Protein AF-A0A2T1DV42-F1 (afdb_monomer)

Secondary structure (DSSP, 8-state):
----------HHHHHHHHHTT-TTSHHHHHHHHHHHHHHHHHT--TTS-HHHHHHHHHHHHHHHHHTT-----TTS------

pLDDT: mean 84.93, std 16.83, range [36.75, 98.12]

Mean predicted aligned error: 9.25 Å

Foldseek 3Di:
DDDDPDPPDDPVNVVCVVACPPCVHPNVVVVVVVVVVVCVLLVHDPPDPPVVVVVVVVVVLVVCVVVVHDPDDSPDPPPPDD

Solvent-accessible surface area (backbone atoms only — not comparable to full-atom values): 5267 Å² total; per-residue (Å²): 135,83,83,78,78,76,76,83,74,48,76,63,56,52,50,46,74,71,25,54,85,34,80,87,32,69,59,27,51,50,48,56,54,48,52,55,52,51,31,56,75,72,71,49,60,92,87,51,65,61,68,58,54,51,50,53,51,51,52,55,50,53,53,36,51,75,72,70,44,86,88,71,58,98,78,55,80,80,87,83,80,130

Organism: NCBI:txid2107698

Sequence (82 aa):
MIQTETIKQSGITKLYNAYFHEPTSQLFKLHAKLDALVLQAYGFNPNNDLLEKLLTLNLELAEKEKRGEPVVSPWAPNDSNQ

Radius of gyration: 19.78 Å; Cα contacts (8 Å, |Δi|>4): 29; chains: 1; bounding box: 46×50×42 Å

Structure (mmCIF, N/CA/C/O backbone):
data_AF-A0A2T1DV42-F1
#
_entry.id   AF-A0A2T1DV42-F1
#
loop_
_atom_site.group_PDB
_atom_site.id
_atom_site.type_symbol
_atom_site.label_atom_id
_atom_site.label_alt_id
_atom_site.label_comp_id
_atom_site.label_asym_id
_atom_site.label_entity_id
_atom_site.label_seq_id
_atom_site.pdbx_PDB_ins_code
_atom_site.Cartn_x
_atom_site.Cartn_y
_atom_site.Cartn_z
_atom_site.occupancy
_atom_site.B_iso_or_equiv
_atom_site.auth_seq_id
_atom_site.auth_comp_id
_atom_site.auth_asym_id
_atom_site.auth_atom_id
_atom_site.pdbx_PDB_model_num
ATOM 1 N N . MET A 1 1 ? 30.026 28.189 0.494 1.00 41.16 1 MET A N 1
ATOM 2 C CA . MET A 1 1 ? 30.150 26.756 0.155 1.00 41.16 1 MET A CA 1
ATOM 3 C C . MET A 1 1 ? 29.042 26.021 0.884 1.00 41.16 1 MET A C 1
ATOM 5 O O . MET A 1 1 ? 29.051 26.040 2.106 1.00 41.16 1 MET A O 1
ATOM 9 N N . ILE A 1 2 ? 28.058 25.471 0.174 1.00 48.91 2 ILE A N 1
ATOM 10 C CA . ILE A 1 2 ? 27.036 24.617 0.794 1.00 48.91 2 ILE A CA 1
ATOM 11 C C . ILE A 1 2 ? 27.598 23.198 0.753 1.00 48.91 2 ILE A C 1
ATOM 13 O O . ILE A 1 2 ? 27.899 22.693 -0.326 1.00 48.91 2 ILE A O 1
ATOM 17 N N . GLN A 1 3 ? 27.813 22.595 1.922 1.00 51.47 3 GLN A N 1
ATOM 18 C CA . GLN A 1 3 ? 28.158 21.181 2.017 1.00 51.47 3 GLN A CA 1
ATOM 19 C C . GLN A 1 3 ? 26.914 20.381 1.628 1.00 51.47 3 GLN A C 1
ATOM 21 O O . GLN A 1 3 ? 25.924 20.379 2.353 1.00 51.47 3 GLN A O 1
ATOM 26 N N . THR A 1 4 ? 26.932 19.747 0.461 1.00 49.50 4 THR A N 1
ATOM 27 C CA . THR A 1 4 ? 25.932 18.738 0.118 1.00 49.50 4 THR A CA 1
ATOM 28 C C . THR A 1 4 ? 26.272 17.475 0.898 1.00 49.50 4 THR A C 1
ATOM 30 O O . THR A 1 4 ? 27.2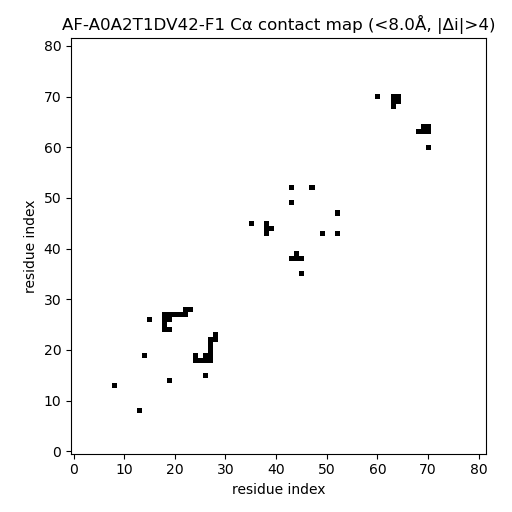49 16.799 0.574 1.00 49.50 4 THR A O 1
ATOM 33 N N . GLU A 1 5 ? 25.505 17.167 1.942 1.00 59.28 5 GLU A N 1
ATOM 34 C CA . GLU A 1 5 ? 25.596 15.872 2.611 1.00 59.28 5 GLU A CA 1
ATOM 35 C C . GLU A 1 5 ? 25.219 14.769 1.618 1.00 59.28 5 GLU A C 1
ATOM 37 O O . GLU A 1 5 ? 24.099 14.699 1.109 1.00 59.28 5 GLU A O 1
ATOM 42 N N . THR A 1 6 ? 26.176 13.898 1.313 1.00 61.97 6 THR A N 1
ATOM 43 C CA . THR A 1 6 ? 25.932 12.713 0.498 1.00 61.97 6 THR A CA 1
ATOM 44 C C . THR A 1 6 ? 25.051 11.759 1.300 1.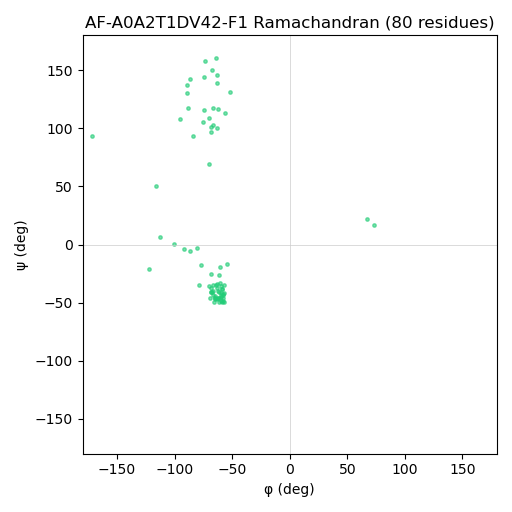00 61.97 6 THR A C 1
ATOM 46 O O . THR A 1 6 ? 25.542 11.048 2.178 1.00 61.97 6 THR A O 1
ATOM 49 N N . ILE A 1 7 ? 23.746 11.727 1.013 1.00 69.88 7 ILE A N 1
ATOM 50 C CA . ILE A 1 7 ? 22.830 10.745 1.606 1.00 69.88 7 ILE A CA 1
ATOM 51 C C . ILE A 1 7 ? 23.381 9.351 1.287 1.00 69.88 7 ILE A C 1
ATOM 53 O O . ILE A 1 7 ? 23.439 8.938 0.126 1.00 69.88 7 ILE A O 1
ATOM 57 N N . LYS A 1 8 ? 23.825 8.622 2.316 1.00 68.31 8 LYS A N 1
ATOM 58 C CA . LYS A 1 8 ? 24.378 7.273 2.168 1.00 68.31 8 LYS A CA 1
ATOM 59 C C . LYS A 1 8 ? 23.288 6.347 1.629 1.00 68.31 8 LYS A C 1
ATOM 61 O O . LYS A 1 8 ? 22.430 5.879 2.371 1.00 68.31 8 LYS A O 1
ATOM 66 N N . GLN A 1 9 ? 23.322 6.067 0.329 1.00 69.25 9 GLN A N 1
ATOM 67 C CA . GLN A 1 9 ? 22.353 5.169 -0.289 1.00 69.25 9 GLN A CA 1
ATOM 68 C C . GLN A 1 9 ? 22.650 3.715 0.078 1.00 69.25 9 GLN A C 1
ATOM 70 O O . GLN A 1 9 ? 23.677 3.150 -0.311 1.00 69.25 9 GLN A O 1
ATOM 75 N N . SER A 1 10 ? 21.708 3.109 0.800 1.00 84.88 10 SER A N 1
ATOM 76 C CA . SER A 1 10 ? 21.675 1.667 1.033 1.00 84.88 10 SER A CA 1
ATOM 77 C C . SER A 1 10 ? 21.460 0.903 -0.283 1.00 84.88 10 SER A C 1
ATOM 79 O O . SER A 1 10 ? 20.963 1.463 -1.266 1.00 84.88 10 SER A O 1
ATOM 81 N N . GLY A 1 11 ? 21.800 -0.391 -0.307 1.00 90.00 11 GLY A N 1
ATOM 82 C CA . GLY A 1 11 ? 21.560 -1.245 -1.478 1.00 90.00 11 GLY A CA 1
ATOM 83 C C . GLY A 1 11 ? 20.086 -1.280 -1.902 1.00 90.00 11 GLY A C 1
ATOM 84 O O . GLY A 1 11 ? 19.793 -1.263 -3.094 1.00 90.00 11 GLY A O 1
ATOM 85 N N . ILE A 1 12 ? 19.162 -1.220 -0.937 1.00 91.56 12 ILE A N 1
ATOM 86 C CA . ILE A 1 12 ? 17.715 -1.176 -1.191 1.00 91.56 12 ILE A CA 1
ATOM 87 C C . ILE A 1 12 ? 17.324 0.160 -1.825 1.00 91.56 12 ILE A C 1
ATOM 89 O O . ILE A 1 12 ? 16.625 0.174 -2.832 1.00 91.56 12 ILE A O 1
ATOM 93 N N . THR A 1 13 ? 17.821 1.282 -1.296 1.00 92.69 13 THR A N 1
ATOM 94 C CA . THR A 1 13 ? 17.536 2.610 -1.862 1.00 92.69 13 THR A CA 1
ATOM 95 C C . THR A 1 13 ? 17.958 2.684 -3.331 1.00 92.69 13 THR A C 1
ATOM 97 O O . THR A 1 13 ? 17.209 3.186 -4.162 1.00 92.69 13 THR A O 1
ATOM 100 N N . LYS A 1 14 ? 19.127 2.126 -3.678 1.00 91.88 14 LYS A N 1
ATOM 101 C CA . LYS A 1 14 ? 19.590 2.065 -5.074 1.00 91.88 14 LYS A CA 1
ATOM 102 C C . LYS A 1 14 ? 18.686 1.198 -5.949 1.00 91.88 14 LYS A C 1
ATOM 104 O O . LYS A 1 14 ? 18.353 1.608 -7.055 1.00 91.88 14 LYS A O 1
ATOM 109 N N . LEU A 1 15 ? 18.282 0.027 -5.450 1.00 93.62 15 LEU A N 1
ATOM 110 C CA . LEU A 1 15 ? 17.389 -0.891 -6.158 1.00 93.62 15 LEU A CA 1
ATOM 111 C C . LEU A 1 15 ? 16.044 -0.225 -6.488 1.00 93.62 15 LEU A C 1
ATOM 113 O O . LEU A 1 15 ? 15.606 -0.261 -7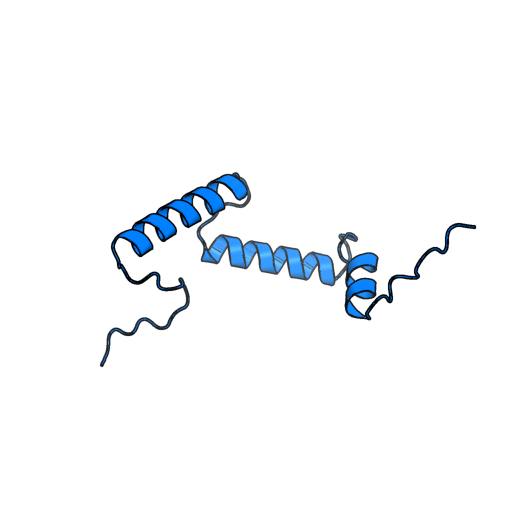.634 1.00 93.62 15 LEU A O 1
ATOM 117 N N . TYR A 1 16 ? 15.409 0.414 -5.505 1.00 95.00 16 TYR A N 1
ATOM 118 C CA . TYR A 1 16 ? 14.123 1.078 -5.716 1.00 95.00 16 TYR A CA 1
ATOM 119 C C . TYR A 1 16 ? 14.242 2.251 -6.687 1.00 95.00 16 TYR A C 1
ATOM 121 O O . TYR A 1 16 ? 13.476 2.317 -7.644 1.00 95.00 16 TYR A O 1
ATOM 129 N N . ASN A 1 17 ? 15.247 3.111 -6.519 1.00 93.88 17 ASN A N 1
ATOM 130 C CA . ASN A 1 17 ? 15.444 4.251 -7.415 1.00 93.88 17 ASN A CA 1
ATOM 131 C C . ASN A 1 17 ? 15.670 3.823 -8.875 1.00 93.88 17 ASN A C 1
ATOM 133 O O . ASN A 1 17 ? 15.220 4.512 -9.784 1.00 93.88 17 ASN A O 1
ATOM 137 N N . ALA A 1 18 ? 16.360 2.701 -9.103 1.00 94.19 18 ALA A N 1
ATOM 138 C CA . ALA A 1 18 ? 16.676 2.224 -10.448 1.00 94.19 18 ALA A CA 1
ATOM 139 C C . ALA A 1 18 ? 15.505 1.511 -11.142 1.00 94.19 18 ALA A C 1
ATOM 141 O O . ALA A 1 18 ? 15.383 1.599 -12.360 1.00 94.19 18 ALA A O 1
ATOM 142 N N . TYR A 1 19 ? 14.668 0.783 -10.396 1.00 96.88 19 TYR A N 1
ATOM 143 C CA . TYR A 1 19 ? 13.728 -0.169 -11.001 1.00 96.88 19 TYR A CA 1
ATOM 144 C C . TYR A 1 19 ? 12.258 0.086 -10.666 1.00 96.88 19 TYR A C 1
ATOM 146 O O . TYR A 1 19 ? 11.393 -0.378 -11.405 1.00 96.88 19 TYR A O 1
ATOM 154 N N . PHE A 1 20 ? 11.937 0.8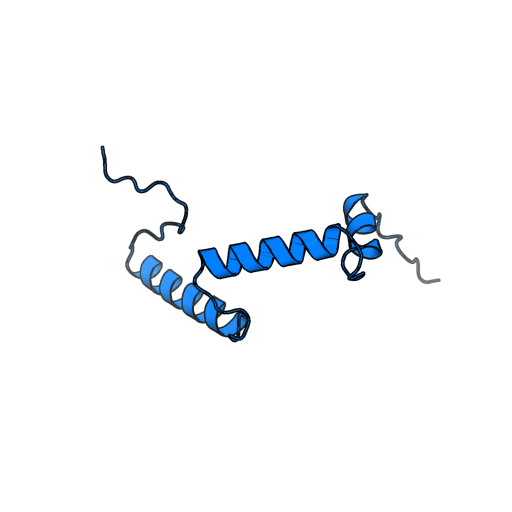06 -9.589 1.00 95.50 20 PHE A N 1
ATOM 155 C CA . PHE A 1 20 ? 10.548 0.945 -9.140 1.00 95.50 20 PHE A CA 1
ATOM 156 C C . PHE A 1 20 ? 9.681 1.766 -10.099 1.00 95.50 20 PHE A C 1
ATOM 158 O O . PHE A 1 20 ? 8.480 1.559 -10.139 1.00 95.50 20 PHE A O 1
ATOM 165 N N . HIS A 1 21 ? 10.261 2.660 -10.898 1.00 95.12 21 HIS A N 1
ATOM 166 C CA . HIS A 1 21 ? 9.515 3.450 -11.886 1.00 95.12 21 HIS A CA 1
ATOM 167 C C . HIS A 1 21 ? 9.632 2.911 -13.318 1.00 95.12 21 HIS A C 1
ATOM 169 O O 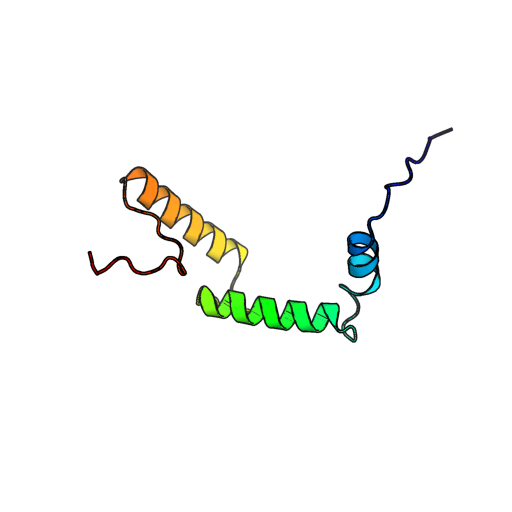. HIS A 1 21 ? 9.058 3.495 -14.229 1.00 95.12 21 HIS A O 1
ATOM 175 N N . GLU A 1 22 ? 10.363 1.811 -13.520 1.00 97.06 22 GLU A N 1
ATOM 176 C CA . GLU A 1 22 ? 10.575 1.193 -14.829 1.00 97.06 22 GLU A CA 1
ATOM 177 C C . GLU A 1 22 ? 9.553 0.060 -15.038 1.00 97.06 22 GLU A C 1
ATOM 179 O O . GLU A 1 22 ? 9.700 -0.999 -14.414 1.00 97.06 22 GLU A O 1
ATOM 184 N N . PRO A 1 23 ? 8.534 0.224 -15.909 1.00 95.31 23 PRO A N 1
ATOM 185 C CA . PRO A 1 23 ? 7.445 -0.746 -16.045 1.00 95.31 23 PRO A CA 1
ATOM 186 C C . PRO A 1 23 ? 7.907 -2.134 -16.495 1.00 95.31 23 PRO A C 1
ATOM 188 O O . PRO A 1 23 ? 7.261 -3.150 -16.216 1.00 95.31 23 PRO A O 1
ATOM 191 N N . THR A 1 24 ? 9.033 -2.203 -17.210 1.00 96.62 24 THR A N 1
ATOM 192 C CA . THR A 1 24 ? 9.587 -3.478 -17.666 1.00 96.62 24 THR A CA 1
ATOM 193 C C . THR A 1 24 ? 10.310 -4.245 -16.558 1.00 96.62 24 THR A C 1
ATOM 195 O O . THR A 1 24 ? 10.473 -5.467 -16.684 1.00 96.62 24 THR A O 1
ATOM 198 N N . SER A 1 25 ? 10.677 -3.577 -15.459 1.00 97.75 25 SER A N 1
ATOM 199 C CA . SER A 1 25 ? 11.448 -4.165 -14.369 1.00 97.75 25 SER A CA 1
ATOM 200 C C . SER A 1 25 ? 10.662 -5.238 -13.614 1.00 97.75 25 SER A C 1
ATOM 202 O O . SER A 1 25 ? 9.434 -5.206 -13.491 1.00 97.75 25 SER A O 1
ATOM 204 N N . GLN A 1 26 ? 11.387 -6.213 -13.065 1.00 97.19 26 GLN A N 1
ATOM 205 C CA . GLN A 1 26 ? 10.778 -7.240 -12.224 1.00 97.19 26 GLN A CA 1
ATOM 206 C C . GLN A 1 26 ? 10.245 -6.655 -10.909 1.00 97.19 26 GLN A C 1
ATOM 208 O O . GLN A 1 26 ? 9.208 -7.104 -10.427 1.00 97.19 26 GLN A O 1
ATOM 213 N N . LEU A 1 27 ? 10.922 -5.642 -10.354 1.00 96.88 27 LEU A N 1
ATOM 214 C CA . LEU A 1 27 ? 10.513 -4.987 -9.112 1.00 96.88 27 LEU A CA 1
ATOM 215 C C . LEU A 1 27 ? 9.132 -4.338 -9.266 1.00 96.88 27 LEU A C 1
ATOM 217 O O . LEU A 1 27 ? 8.249 -4.609 -8.458 1.00 96.88 27 LEU A O 1
ATOM 221 N N . PHE A 1 28 ? 8.927 -3.558 -10.330 1.00 97.75 28 PHE A N 1
ATOM 222 C CA . PHE A 1 28 ? 7.647 -2.910 -10.618 1.00 97.75 28 PHE A CA 1
ATOM 223 C C . PHE A 1 28 ? 6.508 -3.931 -10.750 1.00 97.75 28 PHE A C 1
ATOM 225 O O . PHE A 1 28 ? 5.469 -3.810 -10.106 1.00 97.75 28 PHE A O 1
ATOM 232 N N . LYS A 1 29 ? 6.727 -4.996 -11.532 1.00 98.06 29 LYS A N 1
ATOM 233 C CA . LYS A 1 29 ? 5.723 -6.049 -11.764 1.00 98.06 29 LYS A CA 1
ATOM 234 C C . LYS A 1 29 ? 5.355 -6.809 -10.488 1.00 98.06 29 LYS A C 1
ATOM 236 O O . LYS A 1 29 ? 4.196 -7.178 -10.308 1.00 98.06 29 LYS A O 1
ATOM 241 N N . LEU A 1 30 ? 6.330 -7.062 -9.612 1.00 98.12 30 LEU A N 1
ATOM 242 C CA . LEU A 1 30 ? 6.086 -7.717 -8.327 1.00 98.12 30 LEU A CA 1
ATOM 243 C C . LEU A 1 30 ? 5.273 -6.828 -7.383 1.00 98.12 30 LEU A C 1
ATOM 245 O O . LEU A 1 30 ? 4.356 -7.341 -6.745 1.00 98.12 30 LEU A O 1
ATOM 249 N N . HIS A 1 31 ? 5.555 -5.523 -7.338 1.00 97.31 31 HIS A N 1
ATOM 250 C CA . HIS A 1 31 ? 4.754 -4.566 -6.566 1.00 97.31 31 HIS A CA 1
ATOM 251 C C . HIS A 1 31 ? 3.316 -4.489 -7.077 1.00 97.31 31 HIS A C 1
ATOM 253 O O . HIS A 1 31 ? 2.399 -4.673 -6.291 1.00 97.31 31 HIS A O 1
ATOM 259 N N . ALA A 1 32 ? 3.102 -4.397 -8.393 1.00 96.50 32 ALA A N 1
ATOM 260 C CA . ALA A 1 32 ? 1.749 -4.409 -8.957 1.00 96.50 32 ALA A CA 1
ATOM 261 C C . ALA A 1 32 ? 0.960 -5.688 -8.599 1.00 96.50 32 ALA A C 1
ATOM 263 O O . ALA A 1 32 ? -0.239 -5.639 -8.322 1.00 96.50 32 ALA A O 1
ATOM 264 N N . LYS A 1 33 ? 1.630 -6.851 -8.573 1.00 97.75 33 LYS A N 1
ATOM 265 C CA . LYS A 1 33 ? 1.011 -8.110 -8.132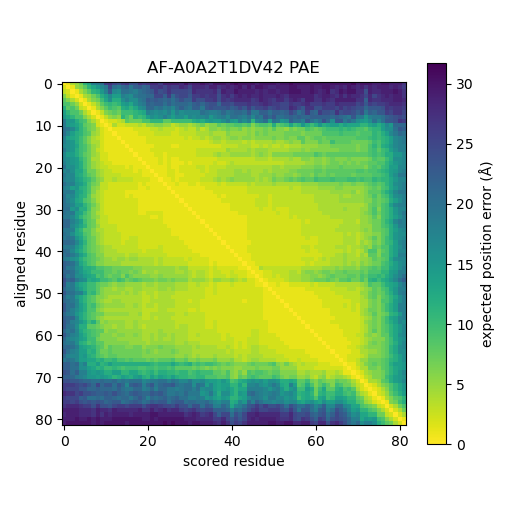 1.00 97.75 33 LYS A CA 1
ATOM 266 C C . LYS A 1 33 ? 0.677 -8.088 -6.639 1.00 97.75 33 LYS A C 1
ATOM 268 O O . LYS A 1 33 ? -0.373 -8.595 -6.251 1.00 97.75 33 LYS A O 1
ATOM 273 N N . LEU A 1 34 ? 1.569 -7.542 -5.815 1.00 97.12 34 LEU A N 1
ATOM 274 C CA . LEU A 1 34 ? 1.350 -7.401 -4.380 1.00 97.12 34 LEU A CA 1
ATOM 275 C C . LEU A 1 34 ? 0.168 -6.467 -4.096 1.00 97.12 34 LEU A C 1
ATOM 277 O O . LEU A 1 34 ? -0.723 -6.855 -3.348 1.00 97.12 34 LEU A O 1
ATOM 281 N N . ASP A 1 35 ? 0.110 -5.309 -4.751 1.00 95.56 35 ASP A N 1
ATOM 282 C CA . ASP A 1 35 ? -0.971 -4.333 -4.591 1.00 95.56 35 ASP A CA 1
ATOM 283 C C . ASP A 1 35 ? -2.335 -4.953 -4.914 1.00 95.56 35 ASP A C 1
ATOM 285 O O . ASP A 1 35 ? -3.285 -4.804 -4.148 1.00 95.56 35 ASP A O 1
ATOM 289 N N . ALA A 1 36 ? -2.429 -5.733 -5.996 1.00 96.00 36 ALA A N 1
ATOM 290 C CA . ALA A 1 36 ? -3.660 -6.438 -6.352 1.00 96.00 36 ALA A CA 1
ATOM 291 C C . ALA A 1 36 ? -4.106 -7.441 -5.271 1.00 96.00 36 ALA A C 1
ATOM 293 O O . ALA A 1 36 ? -5.295 -7.524 -4.960 1.00 96.00 36 ALA A O 1
ATOM 294 N N . LEU A 1 37 ? -3.164 -8.182 -4.677 1.00 96.00 37 LEU A N 1
ATOM 295 C CA . LEU A 1 37 ? -3.453 -9.125 -3.590 1.00 96.00 37 LEU A CA 1
ATOM 296 C C . LEU A 1 37 ? -3.870 -8.404 -2.302 1.00 96.00 37 LEU A C 1
ATOM 298 O O . LEU A 1 37 ? -4.770 -8.870 -1.607 1.00 96.00 37 LEU A O 1
ATOM 302 N N . VAL A 1 38 ? -3.255 -7.259 -1.996 1.00 93.69 38 VAL A N 1
ATOM 303 C CA . VAL A 1 38 ? -3.623 -6.431 -0.838 1.00 93.69 38 VAL A CA 1
ATOM 304 C C . VAL A 1 38 ? -5.031 -5.871 -1.019 1.00 93.69 38 VAL A C 1
ATOM 306 O O . VAL A 1 38 ? -5.868 -6.040 -0.137 1.00 93.69 38 VAL A O 1
ATOM 309 N N . LEU A 1 39 ? -5.339 -5.281 -2.177 1.00 94.44 39 LEU A N 1
ATOM 310 C CA . LEU A 1 39 ? -6.687 -4.786 -2.466 1.00 94.44 39 LEU A CA 1
ATOM 311 C C . LEU A 1 39 ? -7.728 -5.905 -2.356 1.00 94.44 39 LEU A C 1
ATOM 313 O O . LEU A 1 39 ? -8.769 -5.706 -1.735 1.00 94.44 39 LEU A O 1
ATOM 317 N N . GLN A 1 40 ? -7.423 -7.101 -2.869 1.00 92.94 40 GLN A N 1
ATOM 318 C CA . GLN A 1 40 ? -8.293 -8.267 -2.725 1.00 92.94 40 GLN A CA 1
ATOM 319 C C . GLN A 1 40 ? -8.522 -8.648 -1.255 1.00 92.94 40 GLN A C 1
ATOM 321 O O . GLN A 1 40 ? -9.664 -8.889 -0.870 1.00 92.94 40 GLN A O 1
ATOM 326 N N . ALA A 1 41 ? -7.469 -8.688 -0.434 1.00 90.50 41 ALA A N 1
ATOM 327 C CA . ALA A 1 41 ? -7.566 -9.048 0.981 1.00 90.50 41 ALA A CA 1
ATOM 328 C C . ALA A 1 41 ? -8.428 -8.060 1.786 1.00 90.50 41 ALA A C 1
ATOM 330 O O . ALA A 1 41 ? -9.144 -8.468 2.697 1.00 90.50 41 ALA A O 1
ATOM 331 N N 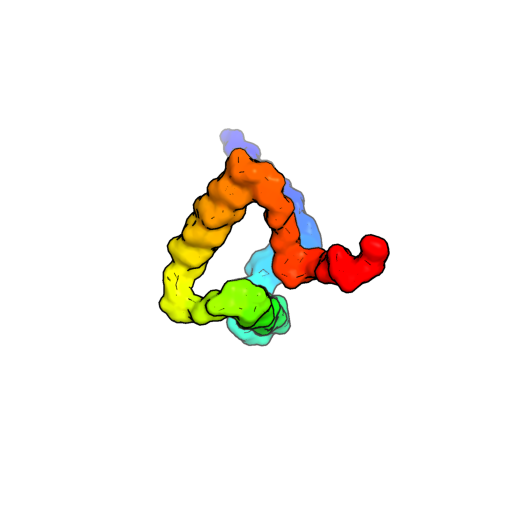. TYR A 1 42 ? -8.398 -6.777 1.417 1.00 90.62 42 TYR A N 1
ATOM 332 C CA . TYR A 1 42 ? -9.248 -5.738 2.007 1.00 90.62 42 TYR A CA 1
ATOM 333 C C . TYR A 1 42 ? -10.631 -5.616 1.338 1.00 90.62 42 TYR A C 1
ATOM 335 O O . TYR A 1 42 ? -11.466 -4.839 1.797 1.00 90.62 42 TYR A O 1
ATOM 343 N N . GLY A 1 43 ? -10.897 -6.351 0.252 1.00 91.69 43 GLY A N 1
ATOM 344 C CA . GLY A 1 43 ? -12.131 -6.218 -0.532 1.00 91.69 43 GLY A CA 1
ATOM 345 C C . GLY A 1 43 ? -12.255 -4.878 -1.271 1.00 91.69 43 GLY A C 1
ATOM 346 O O . GLY A 1 43 ? -13.360 -4.443 -1.599 1.00 91.69 43 GLY A O 1
ATOM 347 N N . PHE A 1 44 ? -11.139 -4.19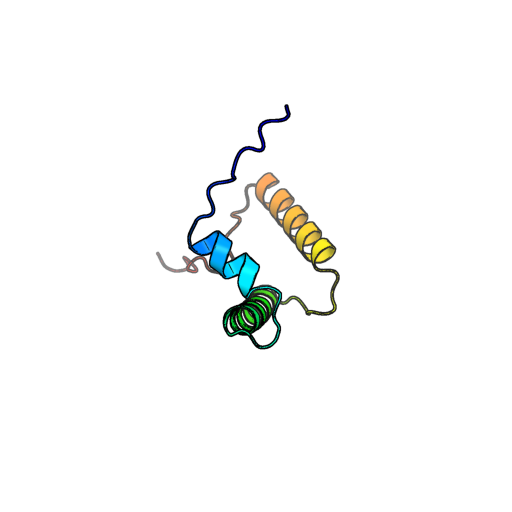2 -1.519 1.00 93.81 44 PHE A N 1
ATOM 348 C CA . PHE A 1 44 ? -11.104 -2.907 -2.211 1.00 93.81 44 PHE A CA 1
ATOM 349 C C . PHE A 1 44 ? -11.040 -3.099 -3.729 1.00 93.81 44 PHE A C 1
ATOM 351 O O . PHE A 1 44 ? -10.365 -3.989 -4.243 1.00 93.81 44 PHE A O 1
ATOM 358 N N . ASN A 1 45 ? -11.738 -2.232 -4.464 1.00 92.75 45 ASN A N 1
ATOM 359 C CA . ASN A 1 45 ? -11.642 -2.169 -5.918 1.00 92.75 45 ASN A CA 1
ATOM 360 C C . ASN A 1 45 ? -10.508 -1.202 -6.309 1.00 92.75 45 ASN A C 1
ATOM 362 O O . ASN A 1 45 ? -10.441 -0.117 -5.728 1.00 92.75 45 ASN A O 1
ATOM 366 N N . PRO A 1 46 ? -9.660 -1.538 -7.298 1.00 89.56 46 PRO A N 1
ATOM 367 C CA . PRO A 1 46 ? -8.582 -0.657 -7.761 1.00 89.56 46 PRO A CA 1
ATOM 368 C C . PRO A 1 46 ? -9.056 0.698 -8.310 1.00 89.56 46 PRO A C 1
ATOM 370 O O . PRO A 1 46 ? -8.262 1.628 -8.377 1.00 89.56 46 PRO A O 1
ATOM 373 N N . ASN A 1 47 ? -10.329 0.824 -8.691 1.00 92.56 47 ASN A N 1
ATOM 374 C CA . ASN A 1 47 ? -10.921 2.072 -9.179 1.00 92.56 47 ASN A CA 1
ATOM 375 C C . ASN A 1 47 ? -11.562 2.921 -8.068 1.00 92.56 47 ASN A C 1
ATOM 377 O O . ASN A 1 47 ? -12.087 3.995 -8.356 1.00 92.56 47 ASN A O 1
ATOM 381 N N . ASN A 1 48 ? -11.587 2.435 -6.824 1.00 89.12 48 ASN A N 1
ATOM 382 C CA . ASN A 1 48 ? -12.092 3.217 -5.699 1.00 89.12 48 ASN A CA 1
ATOM 383 C C . ASN A 1 48 ? -11.093 4.314 -5.317 1.00 89.12 48 ASN A C 1
ATOM 385 O O . ASN A 1 48 ? -9.887 4.165 -5.513 1.00 89.12 48 ASN A O 1
ATOM 389 N N . ASP A 1 49 ? -11.586 5.360 -4.654 1.00 94.50 49 ASP A N 1
ATOM 390 C CA . ASP A 1 49 ? -10.714 6.243 -3.886 1.00 94.50 49 ASP A CA 1
ATOM 391 C C . ASP A 1 49 ? -10.129 5.461 -2.697 1.00 94.50 49 ASP A C 1
ATOM 393 O O . ASP A 1 49 ? -10.803 5.166 -1.705 1.00 94.50 49 ASP A O 1
ATOM 397 N N . LEU A 1 50 ? -8.863 5.061 -2.828 1.00 93.56 50 LEU A N 1
ATOM 398 C CA . LEU A 1 50 ? -8.166 4.282 -1.811 1.00 93.56 50 LEU A CA 1
ATOM 399 C C . LEU A 1 50 ? -8.002 5.067 -0.503 1.00 93.56 50 LEU A C 1
ATOM 401 O O . LEU A 1 50 ? -8.079 4.471 0.571 1.00 93.56 50 LEU A O 1
ATOM 405 N N . LEU A 1 51 ? -7.799 6.386 -0.574 1.00 95.44 51 LEU A N 1
ATOM 406 C CA . LEU A 1 51 ? -7.650 7.221 0.619 1.00 95.44 51 LEU A CA 1
ATOM 407 C C . LEU A 1 51 ? -8.969 7.301 1.383 1.00 95.44 51 LEU A C 1
ATOM 409 O O . LEU A 1 51 ? -8.964 7.174 2.606 1.00 95.44 51 LEU A O 1
ATOM 413 N N . GLU A 1 52 ? -10.090 7.433 0.673 1.00 96.62 52 GLU A N 1
ATOM 414 C CA . GLU A 1 52 ? -11.424 7.378 1.275 1.00 96.62 52 GLU A CA 1
ATOM 415 C C . GLU A 1 52 ? -11.654 6.034 1.978 1.00 96.62 52 GLU A C 1
ATOM 417 O O . GLU A 1 52 ? -12.020 6.009 3.152 1.00 96.62 52 GLU A O 1
ATOM 422 N N . LYS A 1 53 ? -11.366 4.906 1.309 1.00 94.62 53 LYS A N 1
ATOM 423 C CA . LYS A 1 53 ? -11.534 3.568 1.904 1.00 94.62 53 LYS A CA 1
ATOM 424 C C . LYS A 1 53 ? -10.687 3.364 3.157 1.00 94.62 53 LYS A C 1
ATOM 426 O O . LYS A 1 53 ? -11.182 2.809 4.138 1.00 94.62 53 LYS A O 1
ATOM 431 N N . LEU A 1 54 ? -9.439 3.830 3.143 1.00 94.50 54 LEU A N 1
ATOM 432 C CA . LEU A 1 54 ? -8.557 3.768 4.309 1.00 94.50 54 LEU A CA 1
ATOM 433 C C . LEU A 1 54 ? -9.049 4.668 5.446 1.00 94.50 54 LEU A C 1
ATOM 435 O O . LEU A 1 54 ? -9.007 4.260 6.605 1.00 94.50 54 LEU A O 1
ATOM 439 N N . LEU A 1 55 ? -9.545 5.867 5.134 1.00 96.44 55 LEU A N 1
ATOM 440 C CA . LEU A 1 55 ? -10.096 6.774 6.137 1.00 96.44 55 LEU A CA 1
ATOM 441 C C . LEU A 1 55 ? -11.350 6.186 6.791 1.00 96.44 55 LEU A C 1
ATOM 443 O O . LEU A 1 55 ? -11.441 6.182 8.016 1.00 96.44 55 LEU A O 1
ATOM 447 N N . THR A 1 56 ? -12.286 5.655 5.999 1.00 95.75 56 THR A N 1
ATOM 448 C CA . THR A 1 56 ? -13.490 4.991 6.517 1.00 95.75 56 THR A CA 1
ATOM 449 C C . THR A 1 56 ? -13.121 3.835 7.439 1.00 95.75 56 THR A C 1
ATOM 451 O O . THR A 1 56 ? -13.598 3.793 8.571 1.00 95.75 56 THR A O 1
ATOM 454 N N . LEU A 1 57 ? -12.214 2.954 7.002 1.00 93.50 57 LEU A N 1
ATOM 455 C CA . LEU A 1 57 ? -11.750 1.834 7.817 1.00 93.50 57 LEU A CA 1
ATOM 456 C C . LEU A 1 57 ? -11.131 2.315 9.139 1.00 93.50 57 LEU A C 1
ATOM 458 O O . LEU A 1 57 ? -11.467 1.795 10.199 1.00 93.50 57 LEU A O 1
ATOM 462 N N . ASN A 1 58 ? -10.269 3.332 9.098 1.00 94.56 58 ASN A N 1
ATOM 463 C CA . ASN A 1 58 ? -9.637 3.875 10.302 1.00 94.56 58 ASN A CA 1
ATOM 464 C C . ASN A 1 58 ? -10.658 4.465 11.285 1.00 94.56 58 ASN A C 1
ATOM 466 O O . ASN A 1 58 ? -10.520 4.268 12.491 1.00 94.56 58 ASN A O 1
ATOM 470 N N . LEU A 1 59 ? -11.682 5.168 10.792 1.00 96.94 59 LEU A N 1
ATOM 471 C CA . LEU A 1 59 ? -12.744 5.719 11.639 1.00 96.94 59 LEU A CA 1
ATOM 472 C C . LEU A 1 59 ? -13.584 4.608 12.279 1.00 96.94 59 LEU A C 1
ATOM 474 O O . LEU A 1 59 ? -13.861 4.666 13.475 1.00 96.94 59 LEU A O 1
ATOM 478 N N . GLU A 1 60 ? -13.947 3.574 11.517 1.00 94.19 60 GLU A N 1
ATOM 479 C CA . GLU A 1 60 ? -14.672 2.414 12.046 1.00 94.19 60 GLU A CA 1
ATOM 480 C C . GLU A 1 60 ? -13.884 1.700 13.148 1.00 94.19 60 GLU A C 1
ATOM 482 O O . GLU A 1 60 ? -14.448 1.376 14.196 1.00 94.19 60 GLU A O 1
ATOM 487 N N . LEU A 1 61 ? -12.582 1.475 12.936 1.00 93.19 61 LEU A N 1
ATOM 488 C CA . LEU A 1 61 ? -11.710 0.856 13.932 1.00 93.19 61 LEU A CA 1
ATOM 489 C C . LEU A 1 61 ? -11.568 1.731 15.179 1.00 93.19 61 LEU A C 1
ATOM 491 O O . LEU A 1 61 ? -11.762 1.226 16.281 1.00 93.19 61 LEU A O 1
ATOM 495 N N . ALA A 1 62 ? -11.341 3.036 15.022 1.00 94.69 62 ALA A N 1
ATOM 496 C CA . ALA A 1 62 ? -11.239 3.957 16.152 1.00 94.69 62 ALA A CA 1
ATOM 497 C C . ALA A 1 62 ? -12.516 3.966 17.014 1.00 94.69 62 ALA A C 1
ATOM 499 O O . ALA A 1 62 ? -12.447 4.023 18.242 1.00 94.69 62 ALA A O 1
ATOM 500 N N . GLU A 1 63 ? -13.699 3.874 16.400 1.00 95.56 63 GLU A N 1
ATOM 501 C CA . GLU A 1 63 ? -14.957 3.767 17.144 1.00 95.56 63 GLU A CA 1
ATOM 502 C C . GLU A 1 63 ? -15.112 2.412 17.854 1.00 95.56 63 GLU A C 1
ATOM 504 O O . GLU A 1 63 ? -15.636 2.372 18.968 1.00 95.56 63 GLU A O 1
ATOM 509 N N . LYS A 1 64 ? -14.644 1.304 17.260 1.00 93.69 64 LYS A N 1
ATOM 510 C CA . LYS A 1 64 ? -14.597 -0.011 17.931 1.00 93.69 64 LYS A CA 1
ATOM 511 C C . LYS A 1 64 ? -13.688 0.019 19.160 1.00 93.69 64 LYS A C 1
ATOM 513 O O . LYS A 1 64 ? -14.107 -0.405 20.236 1.00 93.69 64 LYS A O 1
ATOM 518 N N . GLU A 1 65 ? -12.496 0.596 19.026 1.00 92.81 65 GLU A N 1
ATOM 519 C CA . GLU A 1 65 ? -11.540 0.748 20.130 1.00 92.81 65 GLU A CA 1
ATOM 520 C C . GLU A 1 65 ? -12.129 1.569 21.280 1.00 92.81 65 GLU A C 1
ATOM 522 O O . GLU A 1 65 ? -12.024 1.172 22.440 1.00 92.81 65 GLU A O 1
ATOM 527 N N . LYS A 1 66 ? -12.826 2.675 20.979 1.00 94.94 66 LYS A N 1
ATOM 528 C CA . LYS A 1 66 ? -13.508 3.497 21.997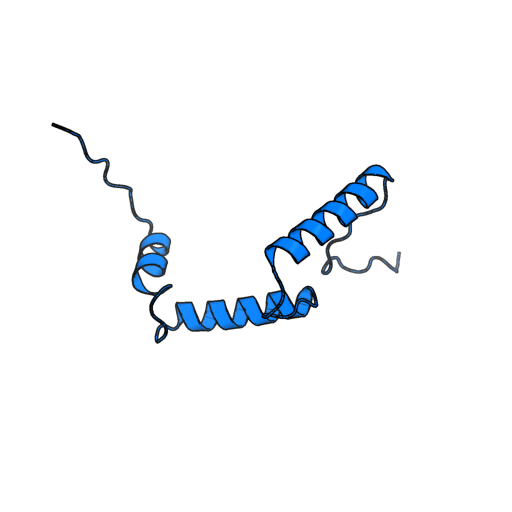 1.00 94.94 66 LYS A CA 1
ATOM 529 C C . LYS A 1 66 ? -14.573 2.727 22.777 1.00 94.94 66 LYS A C 1
ATOM 531 O O . LYS A 1 66 ? -14.783 3.014 23.954 1.00 94.94 66 LYS A O 1
ATOM 536 N N . ARG A 1 67 ? -15.249 1.767 22.140 1.00 94.81 67 ARG A N 1
ATOM 537 C CA . ARG A 1 67 ? -16.232 0.886 22.793 1.00 94.81 67 ARG A CA 1
ATOM 538 C C . ARG A 1 67 ? -15.584 -0.279 23.551 1.00 94.81 67 ARG A C 1
ATOM 540 O O . ARG A 1 67 ? -16.299 -1.036 24.200 1.00 94.81 67 ARG A O 1
ATOM 547 N N . GLY A 1 68 ? -14.256 -0.415 23.496 1.00 91.25 68 GLY A N 1
ATOM 548 C CA . GLY A 1 68 ? -13.521 -1.530 24.093 1.00 91.25 68 GLY A CA 1
ATOM 549 C C . GLY A 1 68 ? -13.691 -2.847 23.334 1.00 91.25 68 GLY A C 1
ATOM 550 O O . GLY A 1 68 ? -13.426 -3.909 23.893 1.00 91.25 68 GLY A O 1
ATOM 551 N N . GLU A 1 69 ? -14.155 -2.801 22.081 1.00 90.12 69 GLU A N 1
ATOM 552 C CA . GLU A 1 69 ? -14.271 -3.987 21.235 1.00 90.12 69 GLU A CA 1
ATOM 553 C C . GLU A 1 69 ? -12.882 -4.425 20.743 1.00 90.12 69 GLU A C 1
ATOM 555 O O . GLU A 1 69 ? -12.038 -3.578 20.435 1.00 90.12 69 GLU A O 1
ATOM 560 N N . PRO A 1 70 ? -12.624 -5.738 20.621 1.00 83.12 70 PRO A N 1
ATOM 561 C CA . PRO A 1 70 ? -11.364 -6.218 20.081 1.00 83.12 70 PRO A CA 1
ATOM 562 C C . PRO A 1 70 ? -11.247 -5.834 18.602 1.00 83.12 70 PRO A C 1
ATOM 564 O O . PRO A 1 70 ? -12.013 -6.293 17.751 1.00 83.12 70 PRO A O 1
ATOM 567 N N . VAL A 1 71 ? -10.250 -5.013 18.282 1.00 82.81 71 VAL A N 1
ATOM 568 C CA . VAL A 1 71 ? -9.828 -4.780 16.900 1.00 82.81 71 VAL A CA 1
ATOM 569 C C . VAL A 1 71 ? -8.869 -5.893 16.508 1.00 82.81 71 VAL A C 1
ATOM 571 O O . VAL A 1 71 ? -7.671 -5.859 16.775 1.00 82.81 71 VAL A O 1
ATOM 574 N N . VAL A 1 72 ? -9.440 -6.936 15.913 1.00 69.00 72 VAL A N 1
ATOM 575 C CA . VAL A 1 72 ? -8.695 -8.081 15.400 1.00 69.00 72 VAL A CA 1
ATOM 576 C C . VAL A 1 72 ? -8.292 -7.794 13.958 1.00 69.00 72 VAL A C 1
ATOM 578 O O . VAL A 1 72 ? -9.117 -7.387 13.140 1.00 69.00 72 VAL A O 1
ATOM 581 N N . SER A 1 73 ? -7.016 -8.003 13.643 1.00 60.81 73 SER A N 1
ATOM 582 C CA . SER A 1 73 ? -6.537 -7.870 12.269 1.00 60.81 73 SER A CA 1
ATOM 583 C C . SER A 1 73 ? -7.210 -8.908 11.354 1.00 60.81 73 SER A C 1
ATOM 585 O O . SER A 1 73 ? -7.412 -10.034 11.811 1.00 60.81 73 SER A O 1
ATOM 587 N N . PRO A 1 74 ? -7.495 -8.616 10.067 1.00 56.84 74 PRO A N 1
ATOM 588 C CA . PRO A 1 74 ? -8.139 -9.566 9.147 1.00 56.84 74 PRO A CA 1
ATOM 589 C C . PRO A 1 74 ? -7.439 -10.931 9.007 1.00 56.84 74 PRO A C 1
ATOM 591 O O . PRO A 1 74 ? -8.030 -11.876 8.496 1.00 56.84 74 PRO A O 1
ATOM 594 N N . TRP A 1 75 ? -6.178 -11.035 9.435 1.00 60.94 75 TRP A N 1
ATOM 595 C CA . TRP A 1 75 ? -5.350 -12.245 9.391 1.00 60.94 75 TRP A CA 1
ATOM 596 C C . TRP A 1 75 ? -5.006 -12.824 10.768 1.00 60.94 75 TRP A C 1
ATOM 598 O O . TRP A 1 75 ? -4.181 -13.738 10.845 1.00 60.94 75 TRP A O 1
ATOM 608 N N . ALA A 1 76 ? -5.561 -12.296 11.863 1.00 62.25 76 ALA A N 1
ATOM 609 C CA . ALA A 1 76 ? -5.378 -12.961 13.145 1.00 62.25 76 ALA A CA 1
ATOM 610 C C . ALA A 1 76 ? -6.031 -14.353 13.070 1.00 62.25 76 ALA A C 1
ATOM 612 O O . ALA A 1 76 ? -7.115 -14.479 12.486 1.00 62.25 76 ALA A O 1
ATOM 613 N N . PRO A 1 77 ? -5.397 -15.400 13.628 1.00 62.12 77 PRO A N 1
ATOM 614 C CA . PRO A 1 77 ? -6.063 -16.680 13.783 1.00 62.12 77 PRO A CA 1
ATOM 615 C C . PRO A 1 77 ? -7.397 -16.437 14.487 1.00 62.12 77 PRO A C 1
ATOM 617 O O . PRO A 1 77 ? -7.463 -15.705 15.474 1.00 62.12 77 PRO A O 1
ATOM 620 N N . ASN A 1 78 ? -8.471 -16.999 13.943 1.00 60.53 78 ASN A N 1
ATOM 621 C CA . ASN A 1 78 ? -9.753 -16.966 14.618 1.00 60.53 78 ASN A CA 1
ATOM 622 C C . ASN A 1 78 ? -9.618 -17.857 15.859 1.00 60.53 78 ASN A C 1
ATOM 624 O O . ASN A 1 78 ? -9.725 -19.078 15.741 1.00 60.53 78 ASN A O 1
ATOM 628 N N . ASP A 1 79 ? -9.346 -17.267 17.022 1.00 60.44 79 ASP A N 1
ATOM 629 C CA . ASP A 1 79 ? -9.389 -17.954 18.313 1.00 60.44 79 ASP A CA 1
ATOM 630 C C . ASP A 1 79 ? -10.857 -18.275 18.652 1.00 60.44 79 ASP A C 1
ATOM 632 O O . ASP A 1 79 ? -11.477 -17.696 19.536 1.00 60.44 79 ASP A O 1
ATOM 636 N N . SER A 1 80 ? -11.450 -19.197 17.895 1.00 49.44 80 SER A N 1
ATOM 637 C CA . SER A 1 80 ? -12.724 -19.851 18.201 1.00 49.44 80 SER A CA 1
ATOM 638 C C . SER A 1 80 ? -12.495 -21.346 18.406 1.00 49.44 80 SER A C 1
ATOM 640 O O . SER A 1 80 ? -13.142 -22.187 17.789 1.00 49.44 80 SER A O 1
ATOM 642 N N . ASN A 1 81 ? -11.518 -21.669 19.262 1.00 40.31 81 ASN A N 1
ATOM 643 C CA . ASN A 1 81 ? -11.515 -22.875 20.092 1.00 40.31 81 ASN A CA 1
ATOM 644 C C . ASN A 1 81 ? -10.361 -22.838 21.113 1.00 40.31 81 ASN A C 1
ATOM 646 O O . ASN A 1 81 ? -9.257 -23.293 20.812 1.00 40.31 81 ASN A O 1
ATOM 650 N N . GLN A 1 82 ? -10.646 -22.344 22.321 1.00 36.75 82 GLN A N 1
ATOM 651 C CA . GLN A 1 82 ? -10.140 -22.886 23.590 1.00 36.75 82 GLN A CA 1
ATOM 652 C C . GLN A 1 82 ? -11.240 -22.778 24.644 1.00 36.75 82 GLN A C 1
ATOM 654 O O . GLN A 1 82 ? -11.900 -21.716 24.689 1.00 36.75 82 GLN A O 1
#